Protein AF-A0A7Y8LDE0-F1 (afdb_monomer_lite)

pLDDT: mean 93.96, std 6.74, range [64.88, 98.38]

Sequence (43 aa):
LLGTIEIGQPASNVAWGEDGRTLFITGGTSVYRLRLTTGAARY

Foldseek 3Di:
DPDDDDDPFDWDDWDQDDVQQWIWTDGDPDIDIDGHPDGDDDD

Structure (mmCIF, N/CA/C/O backbone):
data_AF-A0A7Y8LDE0-F1
#
_entry.id   AF-A0A7Y8LDE0-F1
#
loop_
_atom_site.group_PDB
_atom_site.id
_atom_site.type_symbol
_atom_site.label_atom_id
_atom_site.label_alt_id
_atom_site.label_comp_id
_atom_site.label_asym_id
_atom_site.label_entity_id
_atom_site.label_seq_id
_atom_site.pdbx_PDB_ins_code
_atom_site.Cartn_x
_atom_site.Cartn_y
_atom_site.Cartn_z
_atom_site.occupancy
_atom_site.B_iso_or_equiv
_atom_site.auth_seq_id
_atom_site.auth_comp_id
_atom_site.auth_asym_id
_atom_site.auth_atom_id
_atom_site.pdbx_PDB_model_num
ATOM 1 N N . LEU A 1 1 ? -9.991 -5.892 -13.094 1.00 72.00 1 LEU A N 1
ATOM 2 C CA . LEU A 1 1 ? -9.662 -5.053 -11.920 1.00 72.00 1 LEU A CA 1
ATOM 3 C C . LEU A 1 1 ? -8.188 -5.244 -11.597 1.00 72.00 1 LEU A C 1
ATOM 5 O O . LEU A 1 1 ? -7.732 -6.380 -11.623 1.00 72.00 1 LEU A O 1
ATOM 9 N N . LEU A 1 2 ? -7.454 -4.158 -11.350 1.00 80.81 2 LEU A N 1
ATOM 10 C CA . LEU A 1 2 ? -6.150 -4.222 -10.683 1.00 80.81 2 LEU A CA 1
ATOM 11 C C . LEU A 1 2 ? -6.456 -4.542 -9.208 1.00 80.81 2 LEU A C 1
ATOM 13 O O . LEU A 1 2 ? -7.375 -3.937 -8.664 1.00 80.81 2 LEU A O 1
ATOM 17 N N . GLY A 1 3 ? -5.822 -5.556 -8.615 1.00 87.75 3 GLY A N 1
ATOM 18 C CA . GLY A 1 3 ? -6.199 -6.072 -7.286 1.00 87.75 3 GLY A CA 1
ATOM 19 C C . GL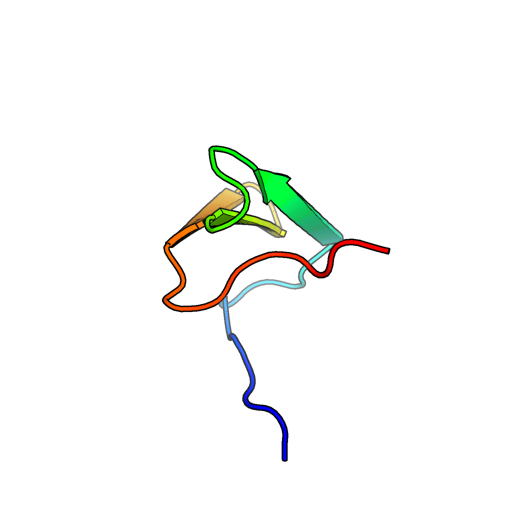Y A 1 3 ? -6.156 -5.032 -6.152 1.00 87.75 3 GLY A C 1
ATOM 20 O O . GLY A 1 3 ? -5.571 -3.963 -6.305 1.00 87.75 3 GLY A O 1
ATOM 21 N N . THR A 1 4 ? -6.743 -5.377 -5.001 1.00 93.19 4 THR A N 1
ATOM 22 C CA . THR A 1 4 ? -6.815 -4.522 -3.799 1.00 93.19 4 THR A CA 1
ATOM 23 C C . THR A 1 4 ? -5.941 -5.082 -2.675 1.00 93.19 4 THR A C 1
ATOM 25 O O . THR A 1 4 ? -5.883 -6.296 -2.487 1.00 93.19 4 THR A O 1
ATOM 28 N N . ILE A 1 5 ? -5.281 -4.204 -1.915 1.00 93.81 5 ILE A N 1
ATOM 29 C CA . ILE A 1 5 ? -4.547 -4.554 -0.690 1.00 93.81 5 ILE A CA 1
ATOM 30 C C . ILE A 1 5 ? -5.333 -4.007 0.506 1.00 93.81 5 ILE A C 1
ATOM 32 O O . ILE A 1 5 ? -5.474 -2.794 0.640 1.00 93.81 5 ILE A O 1
ATOM 36 N N . GLU A 1 6 ? -5.808 -4.896 1.377 1.00 95.50 6 GLU A N 1
ATOM 37 C CA . GLU A 1 6 ? -6.527 -4.554 2.610 1.00 95.50 6 GLU A CA 1
ATOM 38 C C . GLU A 1 6 ? -5.586 -4.627 3.819 1.00 95.50 6 GLU A C 1
ATOM 40 O O . GLU A 1 6 ? -4.933 -5.647 4.040 1.00 95.50 6 GLU A O 1
ATOM 45 N N . ILE A 1 7 ? -5.526 -3.558 4.620 1.00 95.94 7 ILE A N 1
ATOM 46 C CA . ILE A 1 7 ? -4.671 -3.476 5.824 1.00 95.94 7 ILE A CA 1
ATOM 47 C C . ILE A 1 7 ? -5.469 -3.339 7.135 1.00 95.94 7 ILE A C 1
ATOM 49 O O . ILE A 1 7 ? -4.882 -3.206 8.209 1.00 95.94 7 ILE A O 1
ATOM 53 N N . GLY A 1 8 ? -6.808 -3.368 7.065 1.00 95.31 8 GLY A N 1
ATOM 54 C CA . GLY A 1 8 ? -7.706 -3.300 8.231 1.00 95.31 8 GLY A CA 1
ATOM 55 C C . GLY A 1 8 ? -7.784 -1.930 8.924 1.00 95.31 8 GLY A C 1
ATOM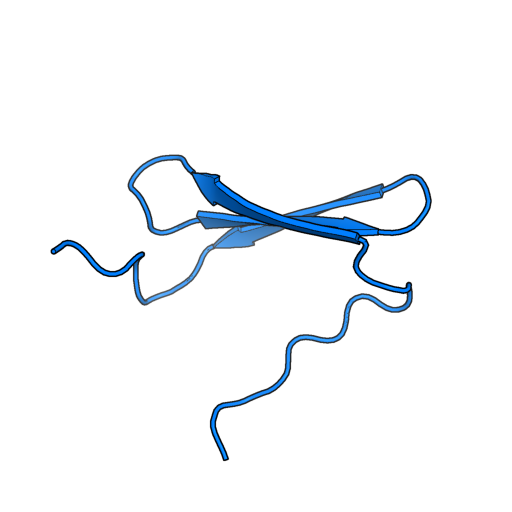 56 O O . GLY A 1 8 ? -8.385 -1.812 9.990 1.00 95.31 8 GLY A O 1
ATOM 57 N N . GLN A 1 9 ? -7.168 -0.901 8.340 1.00 94.94 9 GLN A N 1
ATOM 58 C CA . GLN A 1 9 ? -7.147 0.491 8.798 1.00 94.94 9 GLN A CA 1
ATOM 59 C C . GLN A 1 9 ? -7.196 1.410 7.562 1.00 94.94 9 GLN A C 1
ATOM 61 O O . GLN A 1 9 ? -6.712 1.005 6.501 1.00 94.94 9 GLN A O 1
ATOM 66 N N . PRO A 1 10 ? -7.705 2.652 7.662 1.00 96.94 10 PRO A N 1
ATOM 67 C CA . PRO A 1 10 ? -7.560 3.627 6.585 1.00 96.94 10 PRO A CA 1
ATOM 68 C C . PRO A 1 10 ? -6.080 3.881 6.262 1.00 96.94 10 PRO A C 1
ATOM 70 O O . PRO A 1 10 ? -5.295 4.206 7.156 1.00 96.94 10 PRO A O 1
ATOM 73 N N . ALA A 1 11 ? -5.703 3.728 4.991 1.00 97.31 11 ALA A N 1
ATOM 74 C CA . ALA A 1 11 ? -4.360 4.045 4.520 1.00 97.31 11 ALA A CA 1
ATOM 75 C C . ALA A 1 11 ? -4.197 5.565 4.370 1.00 97.31 11 ALA A C 1
ATOM 77 O O . ALA A 1 11 ? -5.012 6.216 3.717 1.00 97.31 11 ALA A O 1
ATOM 78 N N . SER A 1 12 ? -3.129 6.117 4.946 1.00 97.94 12 SER A N 1
ATOM 79 C CA . SER A 1 12 ? -2.865 7.562 4.942 1.00 97.94 12 SER A CA 1
ATOM 80 C C . SER A 1 12 ? -1.785 7.971 3.938 1.00 97.94 12 SER A C 1
ATOM 82 O O . SER A 1 12 ? -1.807 9.094 3.442 1.00 97.94 12 SER A O 1
ATOM 84 N N . ASN A 1 13 ? -0.817 7.095 3.650 1.00 98.06 13 ASN A N 1
ATOM 85 C CA . ASN A 1 13 ? 0.249 7.335 2.673 1.00 98.06 13 ASN A CA 1
ATOM 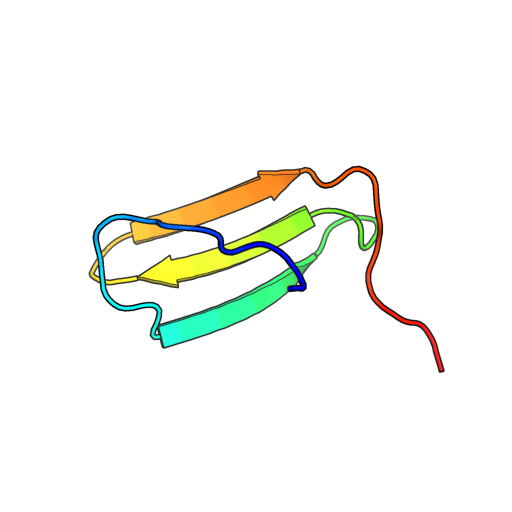86 C C . ASN A 1 13 ? 0.867 6.005 2.198 1.00 98.06 13 ASN A C 1
ATOM 88 O O . ASN A 1 13 ? 0.762 4.986 2.888 1.00 98.06 13 ASN A O 1
ATOM 92 N N . VAL A 1 14 ? 1.541 6.023 1.045 1.00 97.50 14 VAL A N 1
ATOM 93 C CA . VAL A 1 14 ? 2.294 4.893 0.484 1.00 97.50 14 VAL A CA 1
ATOM 94 C C . VAL A 1 14 ? 3.615 5.348 -0.137 1.00 97.50 14 VAL A C 1
ATOM 96 O O . VAL A 1 14 ? 3.697 6.426 -0.722 1.00 97.50 14 VAL A O 1
ATOM 99 N N . ALA A 1 15 ? 4.649 4.509 -0.055 1.00 97.69 15 ALA A N 1
ATOM 100 C CA . ALA A 1 15 ? 5.935 4.763 -0.702 1.00 97.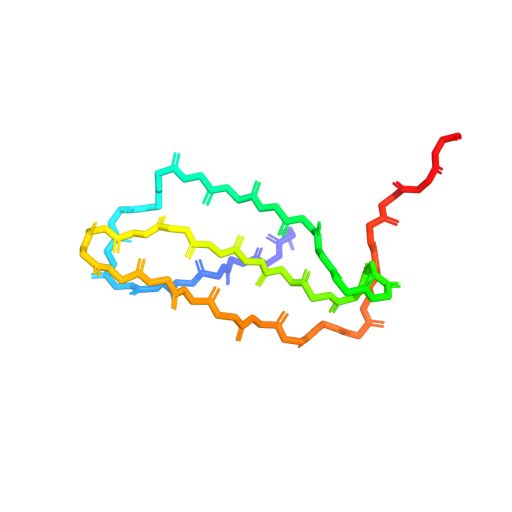69 15 ALA A CA 1
ATOM 101 C C . ALA A 1 15 ? 6.623 3.465 -1.141 1.00 97.69 15 ALA A C 1
ATOM 103 O O . ALA A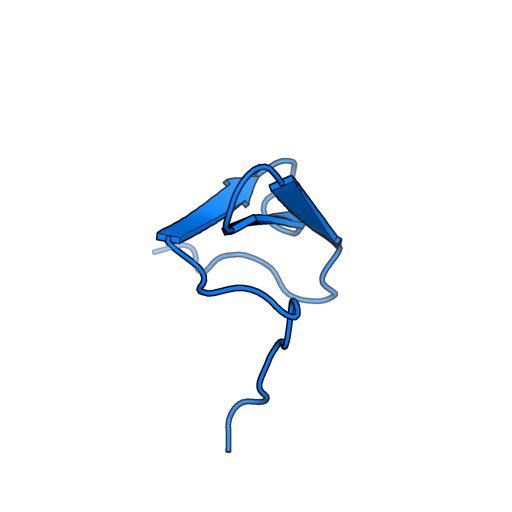 1 15 ? 6.597 2.460 -0.430 1.00 97.69 15 ALA A O 1
ATOM 104 N N . TRP A 1 16 ? 7.285 3.505 -2.298 1.00 97.12 16 TRP A N 1
ATOM 105 C CA . TRP A 1 16 ? 8.221 2.458 -2.704 1.00 97.12 16 TRP A CA 1
ATOM 106 C C . TRP A 1 16 ? 9.565 2.674 -2.014 1.00 97.12 16 TRP A C 1
ATOM 108 O O . TRP A 1 16 ? 10.064 3.796 -1.961 1.00 97.12 16 TRP A O 1
ATOM 118 N N . GLY A 1 17 ? 10.163 1.601 -1.510 1.00 95.62 17 GLY A N 1
ATOM 119 C CA . GLY A 1 17 ? 11.465 1.639 -0.855 1.00 95.62 17 GLY A CA 1
ATOM 120 C C . GLY A 1 17 ? 12.324 0.426 -1.185 1.00 95.62 17 GLY A C 1
ATOM 121 O O . GLY A 1 17 ? 11.966 -0.409 -2.021 1.00 95.62 17 GLY A O 1
ATOM 122 N N . GLU A 1 18 ? 13.462 0.341 -0.498 1.00 95.19 18 GLU A N 1
ATOM 123 C CA . GLU A 1 18 ? 14.488 -0.685 -0.709 1.00 95.19 18 GLU A CA 1
ATOM 124 C C . GLU A 1 18 ? 14.972 -0.698 -2.177 1.00 95.19 18 GLU A C 1
ATOM 126 O O . GLU A 1 18 ? 15.366 0.332 -2.719 1.00 95.19 18 GLU A O 1
ATOM 131 N N . ASP A 1 19 ? 14.929 -1.845 -2.844 1.00 93.00 19 ASP A N 1
ATOM 132 C CA . ASP A 1 19 ? 15.283 -2.041 -4.255 1.00 93.00 19 ASP A CA 1
ATOM 133 C C . ASP A 1 19 ? 14.140 -1.676 -5.225 1.00 93.00 19 ASP A C 1
ATOM 135 O O . ASP A 1 19 ? 14.118 -2.114 -6.379 1.00 93.00 19 ASP A O 1
ATOM 139 N N . GLY A 1 20 ? 13.164 -0.894 -4.757 1.00 95.81 20 GLY A N 1
ATOM 140 C CA . GLY A 1 20 ? 11.970 -0.527 -5.514 1.00 95.81 20 GLY A CA 1
ATOM 141 C C . GLY A 1 20 ? 10.940 -1.652 -5.620 1.00 95.81 20 GLY A C 1
ATOM 142 O O . GLY A 1 20 ? 10.011 -1.524 -6.414 1.00 95.81 20 GLY A O 1
ATOM 143 N N . ARG A 1 21 ? 11.084 -2.741 -4.850 1.00 96.81 21 ARG A N 1
ATOM 144 C CA . ARG A 1 21 ? 10.143 -3.882 -4.811 1.00 96.81 21 ARG A CA 1
ATOM 145 C C . ARG A 1 21 ? 9.429 -4.035 -3.474 1.00 96.81 21 ARG A C 1
ATOM 147 O O . ARG A 1 21 ? 8.758 -5.039 -3.243 1.00 96.81 21 ARG A O 1
ATOM 154 N N . THR A 1 22 ? 9.560 -3.049 -2.598 1.00 97.81 22 THR A N 1
ATOM 155 C CA . THR A 1 22 ? 8.891 -3.046 -1.303 1.00 97.81 22 THR A CA 1
ATOM 156 C C . THR A 1 22 ? 7.994 -1.827 -1.200 1.00 97.81 22 THR A C 1
ATOM 158 O O . THR A 1 22 ? 8.446 -0.699 -1.398 1.00 97.81 22 THR A O 1
ATOM 161 N N . LEU A 1 23 ? 6.718 -2.070 -0.906 1.00 97.38 23 LEU A N 1
ATOM 162 C CA . LEU A 1 23 ? 5.720 -1.042 -0.656 1.00 97.38 23 LEU A CA 1
ATOM 163 C C . LEU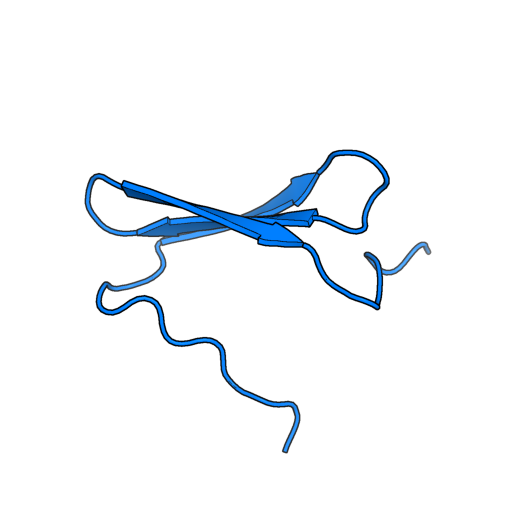 A 1 23 ? 5.565 -0.857 0.854 1.00 97.38 23 LEU A C 1
ATOM 165 O O . LEU A 1 23 ? 5.235 -1.800 1.579 1.00 97.38 23 LEU A O 1
ATOM 169 N N . PHE A 1 24 ? 5.793 0.366 1.315 1.00 98.25 24 PHE A N 1
ATOM 170 C CA . PHE A 1 24 ? 5.478 0.801 2.668 1.00 98.25 24 PHE A CA 1
ATOM 171 C C . PHE A 1 24 ? 4.131 1.515 2.673 1.00 98.25 24 PHE A C 1
ATOM 173 O O . PHE A 1 24 ? 3.858 2.324 1.785 1.00 98.25 24 PHE A O 1
ATOM 180 N N . ILE A 1 25 ? 3.305 1.225 3.677 1.00 98.38 25 ILE A N 1
ATOM 181 C CA . ILE A 1 25 ? 1.978 1.826 3.853 1.00 98.38 25 ILE A CA 1
ATOM 182 C C . ILE A 1 25 ? 1.863 2.316 5.293 1.00 98.38 25 ILE A C 1
ATOM 184 O O . ILE A 1 25 ? 2.168 1.564 6.221 1.00 98.38 25 ILE A O 1
ATOM 188 N N . THR A 1 26 ? 1.410 3.551 5.496 1.00 98.25 26 THR A N 1
ATOM 189 C CA . THR A 1 26 ? 1.026 4.042 6.827 1.00 98.25 26 THR A CA 1
ATOM 190 C C . THR A 1 26 ? -0.486 3.929 7.006 1.00 98.25 26 THR A C 1
ATOM 192 O O . THR A 1 26 ? -1.252 4.273 6.103 1.00 98.25 26 THR A O 1
ATOM 195 N N . GLY A 1 27 ? -0.926 3.450 8.170 1.00 97.69 27 GLY A N 1
ATOM 196 C CA . GLY A 1 27 ? -2.346 3.345 8.513 1.00 97.69 27 GLY A CA 1
ATOM 197 C C . GLY A 1 27 ? -2.547 3.288 10.024 1.00 97.69 27 GLY A C 1
ATOM 198 O O . GLY A 1 27 ? -1.903 2.492 10.710 1.00 97.69 27 GLY A O 1
ATOM 199 N N . GLY A 1 28 ? -3.410 4.159 10.553 1.00 95.88 28 GLY A N 1
ATOM 200 C CA . GLY A 1 28 ? -3.585 4.323 11.999 1.00 95.88 28 GLY A CA 1
ATOM 201 C C . GLY A 1 28 ? -2.259 4.626 12.708 1.00 95.88 28 GLY A C 1
ATOM 202 O O . GLY A 1 28 ? -1.576 5.593 12.378 1.00 95.88 28 GLY A O 1
ATOM 203 N N . THR A 1 29 ? -1.884 3.780 13.669 1.00 96.94 29 THR A N 1
ATOM 204 C CA . THR A 1 29 ? -0.612 3.850 14.417 1.00 96.94 29 THR A CA 1
ATOM 205 C C . THR A 1 29 ? 0.458 2.882 13.895 1.00 96.94 29 THR A C 1
ATOM 207 O O . THR A 1 29 ? 1.481 2.684 14.550 1.00 96.94 29 THR A O 1
ATOM 210 N N . SER A 1 30 ? 0.227 2.252 12.739 1.00 97.44 30 SER A N 1
ATOM 211 C CA . SER A 1 30 ? 1.070 1.185 12.193 1.00 97.44 30 SER A CA 1
ATOM 212 C C . SER A 1 30 ? 1.730 1.563 10.867 1.00 97.44 30 SER A C 1
ATOM 214 O O . SER A 1 30 ? 1.216 2.365 10.081 1.00 97.44 30 SER A O 1
ATOM 216 N N . VAL A 1 31 ? 2.872 0.922 10.604 1.00 97.81 31 VAL A N 1
ATOM 217 C CA . VAL A 1 31 ? 3.543 0.918 9.301 1.00 97.81 31 VAL A CA 1
ATOM 218 C C . VAL A 1 31 ? 3.605 -0.519 8.798 1.00 97.81 31 VAL A C 1
ATOM 220 O O . VAL A 1 31 ? 4.148 -1.398 9.467 1.00 97.81 31 VAL A O 1
ATOM 223 N N . TYR A 1 32 ? 3.065 -0.752 7.608 1.00 97.81 32 TYR A N 1
ATOM 224 C CA . TYR A 1 32 ? 3.056 -2.047 6.938 1.00 97.81 32 TYR A CA 1
ATOM 225 C C . TYR A 1 32 ? 4.173 -2.086 5.897 1.00 97.81 32 TYR A C 1
ATOM 227 O O . TYR A 1 32 ? 4.452 -1.083 5.238 1.00 97.81 32 TYR A O 1
ATOM 235 N N . ARG A 1 33 ? 4.800 -3.253 5.733 1.00 97.81 33 ARG A N 1
ATOM 236 C CA . ARG A 1 33 ? 5.868 -3.493 4.757 1.00 97.81 33 ARG A CA 1
ATOM 237 C C . ARG A 1 33 ? 5.532 -4.722 3.928 1.00 97.81 33 ARG A C 1
ATOM 239 O O . ARG A 1 33 ? 5.475 -5.827 4.464 1.00 97.81 33 ARG A O 1
ATOM 246 N N . LEU A 1 34 ? 5.309 -4.526 2.633 1.00 96.69 34 LEU A N 1
ATOM 247 C CA . LEU A 1 34 ? 4.947 -5.589 1.700 1.00 96.69 34 LEU A CA 1
ATOM 248 C C . LEU A 1 34 ? 6.026 -5.733 0.630 1.00 96.69 34 LEU A C 1
ATOM 250 O O . LEU A 1 34 ? 6.290 -4.801 -0.128 1.00 96.69 34 LEU A O 1
ATOM 254 N N . ARG A 1 35 ? 6.618 -6.927 0.541 1.00 96.88 35 ARG A N 1
ATOM 255 C CA . ARG A 1 35 ? 7.499 -7.305 -0.567 1.00 96.88 35 ARG A CA 1
ATOM 256 C C . ARG A 1 35 ? 6.647 -7.737 -1.757 1.00 96.88 35 ARG A C 1
ATOM 258 O O . ARG A 1 35 ? 5.822 -8.637 -1.621 1.00 96.88 35 ARG A O 1
ATOM 265 N N . LEU A 1 36 ? 6.865 -7.125 -2.915 1.00 95.44 36 LEU A N 1
ATOM 266 C CA . LEU A 1 36 ? 6.105 -7.380 -4.136 1.00 95.44 36 LEU A CA 1
ATOM 267 C C . LEU A 1 36 ? 6.970 -8.070 -5.199 1.00 95.44 36 LEU A C 1
ATOM 269 O O . LEU A 1 36 ? 8.198 -7.967 -5.220 1.00 95.44 36 LEU A O 1
ATOM 273 N N . THR A 1 37 ? 6.315 -8.809 -6.095 1.00 94.25 37 THR A N 1
ATOM 274 C CA . THR A 1 37 ? 6.964 -9.465 -7.244 1.00 94.25 37 THR A CA 1
ATOM 275 C C . THR A 1 37 ? 7.226 -8.488 -8.394 1.00 94.25 37 THR A C 1
ATOM 277 O O . THR A 1 37 ? 8.116 -8.711 -9.218 1.00 94.25 37 THR A O 1
ATOM 280 N N . THR A 1 38 ? 6.500 -7.372 -8.418 1.00 92.06 38 THR A N 1
ATOM 281 C CA . THR A 1 38 ? 6.695 -6.222 -9.307 1.00 92.06 38 THR A CA 1
ATOM 282 C C . THR A 1 38 ? 7.402 -5.080 -8.569 1.00 92.06 38 THR A C 1
ATOM 284 O O . THR A 1 38 ? 7.586 -5.136 -7.353 1.00 92.06 38 THR A O 1
ATOM 287 N N . GLY A 1 39 ? 7.854 -4.064 -9.307 1.00 92.75 39 GLY A N 1
ATOM 288 C CA . GLY A 1 39 ? 8.513 -2.892 -8.732 1.00 92.75 39 GLY A CA 1
ATOM 289 C C . GLY A 1 39 ? 7.869 -1.579 -9.158 1.00 92.75 39 GLY A C 1
ATOM 290 O O . GLY A 1 39 ? 7.010 -1.558 -10.043 1.00 92.75 39 GLY A O 1
ATOM 291 N N . ALA A 1 40 ? 8.314 -0.494 -8.527 1.00 92.56 40 ALA A N 1
ATOM 292 C CA . ALA A 1 40 ? 7.928 0.866 -8.877 1.00 92.56 40 ALA A CA 1
ATOM 293 C C . ALA A 1 40 ? 8.155 1.142 -10.371 1.00 92.56 40 ALA A C 1
ATOM 295 O O . ALA A 1 40 ? 9.166 0.727 -10.946 1.00 92.56 40 ALA A O 1
ATOM 296 N N . ALA A 1 41 ? 7.238 1.890 -10.985 1.00 90.75 41 ALA A N 1
ATOM 297 C CA . ALA A 1 41 ? 7.456 2.402 -12.330 1.00 90.75 41 ALA A CA 1
ATOM 298 C C . ALA A 1 41 ? 8.678 3.337 -12.335 1.00 90.75 41 ALA A C 1
ATOM 300 O O . ALA A 1 41 ? 8.809 4.201 -11.466 1.00 90.75 41 ALA A O 1
ATOM 301 N N . ARG A 1 42 ? 9.566 3.160 -13.316 1.00 84.12 42 ARG A N 1
ATOM 302 C CA . ARG A 1 42 ? 10.623 4.122 -13.648 1.00 84.12 42 ARG A CA 1
ATOM 303 C C . ARG A 1 42 ? 10.207 4.842 -14.926 1.00 84.12 42 ARG A C 1
ATOM 305 O O . ARG A 1 42 ? 9.813 4.169 -15.877 1.00 84.12 42 ARG A O 1
ATOM 312 N N . TYR A 1 43 ? 10.273 6.168 -14.905 1.00 64.88 43 TYR A N 1
ATOM 313 C CA . TYR A 1 43 ? 10.072 7.028 -16.070 1.00 64.88 43 TYR A CA 1
ATOM 314 C C . TYR A 1 43 ? 11.423 7.476 -16.616 1.00 64.88 43 TYR A C 1
ATOM 316 O O . TYR A 1 43 ? 12.343 7.657 -15.783 1.00 64.88 43 TYR A O 1
#

Secondary structure (DSSP, 8-state):
-------SS-EEEEEEETTTTEEEEEETTEEEEEE-SS-----

Radius of gyration: 10.98 Å; chains: 1; bounding box: 25×17×30 Å